Protein AF-A0A6I5ZY99-F1 (afdb_monomer_lite)

Secondary structure (DSSP, 8-state):
--TTS-HHHHHHHHHHHHHHHHHHHHHHHHHHHGGGS---SHHHHHHHHHHHHHHHHHHHHHHHHHHHHHHHHHHHHHHHHHHHHHHHHHHHHHHHHHHHHHHHHHT-SS---HHHHHHHHHHHHHHHHGGGPPPTT-TTHHHHHHHHHTT-

Structure (mmCIF, N/CA/C/O backbone):
data_AF-A0A6I5ZY99-F1
#
_entry.id   AF-A0A6I5ZY99-F1
#
loop_
_atom_site.group_PDB
_atom_site.id
_atom_site.type_symbol
_atom_site.label_atom_id
_atom_site.label_alt_id
_atom_site.label_comp_id
_atom_site.label_asym_id
_atom_site.label_entity_id
_atom_site.label_seq_id
_atom_site.pdbx_PDB_ins_code
_atom_site.Cartn_x
_atom_site.Cartn_y
_atom_site.Cartn_z
_atom_site.occupancy
_atom_site.B_iso_or_equiv
_atom_site.auth_seq_id
_atom_site.auth_comp_id
_atom_site.auth_asym_id
_atom_site.auth_atom_id
_atom_site.pdbx_PDB_model_num
ATOM 1 N N . MET A 1 1 ? 13.421 -10.976 2.646 1.00 42.16 1 MET A N 1
ATOM 2 C CA . MET A 1 1 ? 13.311 -9.668 3.323 1.00 42.16 1 MET A CA 1
ATOM 3 C C . MET A 1 1 ? 12.227 -8.886 2.590 1.00 42.16 1 MET A C 1
ATOM 5 O O . MET A 1 1 ? 12.392 -8.638 1.404 1.00 42.16 1 MET A O 1
ATOM 9 N N . THR A 1 2 ? 11.074 -8.651 3.220 1.00 54.75 2 THR A N 1
ATOM 10 C CA . THR A 1 2 ? 9.894 -8.038 2.580 1.00 54.75 2 THR A CA 1
ATOM 11 C C . THR A 1 2 ? 10.119 -6.534 2.429 1.00 54.75 2 THR A C 1
ATOM 13 O O . THR A 1 2 ? 10.475 -5.852 3.388 1.00 54.75 2 THR A O 1
ATOM 16 N N . ILE A 1 3 ? 9.983 -6.032 1.207 1.00 57.69 3 ILE A N 1
ATOM 17 C CA . ILE A 1 3 ? 10.326 -4.663 0.810 1.00 57.69 3 ILE A CA 1
ATOM 18 C C . ILE A 1 3 ? 9.490 -3.646 1.611 1.00 57.69 3 ILE A C 1
ATOM 20 O O . ILE A 1 3 ? 8.294 -3.538 1.390 1.00 57.69 3 ILE A O 1
ATOM 24 N N . GLY A 1 4 ? 10.079 -2.878 2.532 1.00 61.53 4 GLY A N 1
ATOM 25 C CA . GLY A 1 4 ? 9.352 -1.807 3.241 1.00 61.53 4 GLY A CA 1
ATOM 26 C C . GLY A 1 4 ? 8.319 -2.269 4.284 1.00 61.53 4 GLY A C 1
ATOM 27 O O . GLY A 1 4 ? 7.435 -1.493 4.637 1.00 61.53 4 GLY A O 1
ATOM 28 N N . GLY A 1 5 ? 8.431 -3.506 4.781 1.00 78.25 5 GLY A N 1
ATOM 29 C CA . GLY A 1 5 ? 7.527 -4.090 5.781 1.00 78.25 5 GLY A CA 1
ATOM 30 C C . GLY A 1 5 ? 6.679 -5.237 5.225 1.00 78.25 5 GLY A C 1
ATOM 31 O O . GLY A 1 5 ? 6.730 -5.549 4.036 1.00 78.25 5 GLY A O 1
ATOM 32 N N . ASN A 1 6 ? 5.917 -5.901 6.095 1.00 88.81 6 ASN A N 1
ATOM 33 C CA . ASN A 1 6 ? 5.095 -7.054 5.732 1.00 88.81 6 ASN A CA 1
ATOM 34 C C . ASN A 1 6 ? 3.592 -6.709 5.829 1.00 88.81 6 ASN A C 1
ATOM 36 O O . ASN A 1 6 ? 3.082 -6.578 6.945 1.00 88.81 6 ASN A O 1
ATOM 40 N N . PRO A 1 7 ? 2.864 -6.588 4.699 1.00 92.38 7 PRO A N 1
ATOM 41 C CA . PRO A 1 7 ? 1.422 -6.329 4.704 1.00 92.38 7 PRO A CA 1
ATOM 42 C C . PRO A 1 7 ? 0.632 -7.341 5.543 1.00 92.38 7 PRO A C 1
ATOM 44 O O . PRO A 1 7 ? -0.313 -6.965 6.233 1.00 92.38 7 PRO A O 1
ATOM 47 N N . GLU A 1 8 ? 1.062 -8.606 5.579 1.00 92.75 8 GLU A N 1
ATOM 48 C CA . GLU A 1 8 ? 0.404 -9.636 6.390 1.00 92.75 8 GLU A CA 1
ATOM 49 C C . GLU A 1 8 ? 0.554 -9.401 7.894 1.00 92.75 8 GLU A C 1
ATOM 51 O O . GLU A 1 8 ? -0.372 -9.675 8.659 1.00 92.75 8 GLU A O 1
ATOM 56 N N . GLU A 1 9 ? 1.676 -8.837 8.342 1.00 93.38 9 GLU A N 1
ATOM 57 C CA . GLU A 1 9 ? 1.846 -8.454 9.747 1.00 93.38 9 GLU A CA 1
ATOM 58 C C . GLU A 1 9 ? 0.935 -7.282 10.118 1.00 93.38 9 GLU A C 1
ATOM 60 O O . GLU A 1 9 ? 0.342 -7.283 11.203 1.00 93.38 9 GLU A O 1
ATOM 65 N N . VAL A 1 10 ? 0.763 -6.320 9.205 1.00 94.06 10 VAL A N 1
ATOM 66 C CA . VAL A 1 10 ? -0.163 -5.193 9.384 1.00 94.06 10 VAL A CA 1
ATOM 67 C C . VAL A 1 10 ? -1.606 -5.699 9.451 1.00 94.06 10 VAL A C 1
ATOM 69 O O . VAL A 1 10 ? -2.326 -5.372 10.397 1.00 94.06 10 VAL A O 1
ATOM 72 N N . ARG A 1 11 ? -2.010 -6.594 8.539 1.00 95.94 11 ARG A N 1
ATOM 73 C CA . ARG A 1 11 ? -3.333 -7.247 8.564 1.00 95.94 11 ARG A CA 1
ATOM 74 C C . ARG A 1 11 ? -3.532 -8.087 9.823 1.00 95.94 11 ARG A C 1
ATOM 76 O O . ARG A 1 11 ? -4.606 -8.067 10.426 1.00 95.94 11 ARG A O 1
ATOM 83 N N . ALA A 1 12 ? -2.500 -8.794 10.282 1.00 95.62 12 ALA A N 1
ATOM 84 C CA . ALA A 1 12 ? -2.545 -9.522 11.546 1.00 95.62 12 ALA A CA 1
ATOM 85 C C . ALA A 1 12 ? -2.750 -8.578 12.737 1.00 95.62 12 ALA A C 1
ATOM 87 O O . ALA A 1 12 ? -3.486 -8.914 13.667 1.00 95.62 12 ALA A O 1
ATOM 88 N N . ARG A 1 13 ? -2.143 -7.385 12.714 1.00 94.88 13 ARG A N 1
ATOM 89 C CA . ARG A 1 13 ? -2.379 -6.360 13.735 1.00 94.88 13 ARG A CA 1
ATOM 90 C C . ARG A 1 13 ? -3.808 -5.826 13.671 1.00 94.88 13 ARG A C 1
ATOM 92 O O . ARG A 1 13 ? -4.430 -5.747 14.728 1.00 94.88 13 ARG A O 1
ATOM 99 N N . ALA A 1 14 ? -4.336 -5.547 12.480 1.00 96.25 14 ALA A N 1
ATOM 100 C CA . ALA A 1 14 ? -5.723 -5.122 12.284 1.00 96.25 14 ALA A CA 1
ATOM 101 C C . ALA A 1 14 ? -6.717 -6.148 12.855 1.00 96.25 14 ALA A C 1
ATOM 103 O O . ALA A 1 14 ? -7.601 -5.783 13.628 1.00 96.25 14 ALA A O 1
ATOM 104 N N . ARG A 1 15 ? -6.510 -7.448 12.585 1.00 97.44 15 ARG A N 1
ATOM 105 C CA . ARG A 1 15 ? -7.313 -8.541 13.169 1.00 97.44 15 ARG A CA 1
ATOM 106 C C . ARG A 1 15 ? -7.301 -8.528 14.700 1.00 97.44 15 ARG A C 1
ATOM 108 O O . ARG A 1 15 ? -8.358 -8.631 15.310 1.00 97.44 15 ARG A O 1
ATOM 115 N N . ARG A 1 16 ? -6.129 -8.346 15.323 1.00 97.31 16 ARG A N 1
ATOM 116 C CA . ARG A 1 16 ? -6.021 -8.247 16.793 1.00 97.31 16 ARG A CA 1
ATOM 117 C C . ARG A 1 16 ? -6.773 -7.040 17.358 1.00 97.31 16 ARG A C 1
ATOM 119 O O . ARG A 1 16 ? -7.334 -7.137 18.440 1.00 97.31 16 ARG A O 1
ATOM 126 N N . VAL A 1 17 ? -6.775 -5.911 16.648 1.00 97.06 17 VAL A N 1
ATOM 127 C CA . VAL A 1 17 ? -7.513 -4.711 17.071 1.00 97.06 17 VAL A CA 1
ATOM 128 C C . VAL A 1 17 ? -9.027 -4.927 16.960 1.00 97.06 17 VAL A C 1
ATOM 130 O O . VAL A 1 17 ? -9.746 -4.556 17.881 1.00 97.06 17 VAL A O 1
ATOM 133 N N . ARG A 1 18 ? -9.517 -5.584 15.898 1.00 97.50 18 ARG A N 1
ATOM 134 C CA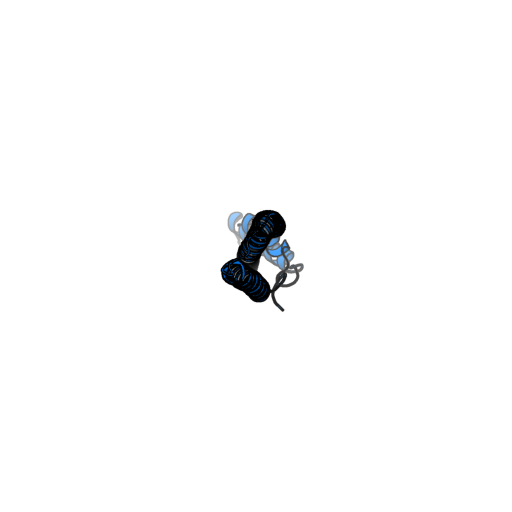 . ARG A 1 18 ? -10.948 -5.935 15.790 1.00 97.50 18 ARG A CA 1
ATOM 135 C C . ARG A 1 18 ? -11.392 -6.881 16.899 1.00 97.50 18 ARG A C 1
ATOM 137 O O . ARG A 1 18 ? -12.399 -6.603 17.532 1.00 97.50 18 ARG A O 1
ATOM 144 N N . ALA A 1 19 ? -10.602 -7.916 17.189 1.00 96.19 19 ALA A N 1
ATOM 145 C CA . ALA A 1 19 ? -10.889 -8.828 18.296 1.00 96.19 19 ALA A CA 1
ATOM 146 C C . ALA A 1 19 ? -10.993 -8.079 19.638 1.00 96.19 19 ALA A C 1
ATOM 148 O O . ALA A 1 19 ? -11.924 -8.297 20.398 1.00 96.19 19 ALA A O 1
ATOM 149 N N . MET A 1 20 ? -10.105 -7.110 19.889 1.00 95.56 20 MET A N 1
ATOM 150 C CA . MET A 1 20 ? -10.191 -6.256 21.081 1.00 95.56 20 MET A CA 1
ATOM 151 C C . MET A 1 20 ? -11.478 -5.412 21.115 1.00 95.56 20 MET A C 1
ATOM 153 O O . MET A 1 20 ? -12.070 -5.239 22.177 1.00 95.56 20 MET A O 1
ATOM 157 N N . ALA A 1 21 ? -11.925 -4.893 19.969 1.00 95.62 21 ALA A N 1
ATOM 158 C CA . ALA A 1 21 ? -13.180 -4.147 19.866 1.00 95.62 21 ALA A CA 1
ATOM 159 C C . ALA A 1 21 ? -14.417 -5.043 20.089 1.00 95.62 21 ALA A C 1
ATOM 161 O O . ALA A 1 21 ? -15.410 -4.598 20.667 1.00 95.62 21 ALA A O 1
ATOM 162 N N . GLU A 1 22 ? -14.360 -6.299 19.640 1.00 93.69 22 GLU A N 1
ATOM 163 C CA . GLU A 1 22 ? -15.393 -7.318 19.866 1.00 93.69 22 GLU A CA 1
ATOM 164 C C . GLU A 1 22 ? -15.464 -7.723 21.344 1.00 93.69 22 GLU A C 1
ATOM 166 O O . GLU A 1 22 ? -16.548 -7.690 21.930 1.00 93.69 22 GLU A O 1
ATOM 171 N N . ASP A 1 23 ? -14.319 -7.999 21.974 1.00 93.12 23 ASP A N 1
ATOM 172 C CA . ASP A 1 23 ? -14.223 -8.309 23.405 1.00 93.12 23 ASP A CA 1
ATOM 173 C C . ASP A 1 23 ? -14.750 -7.156 24.269 1.00 93.12 23 ASP A C 1
ATOM 175 O O . ASP A 1 23 ? -15.478 -7.376 25.244 1.00 93.12 23 ASP A O 1
ATOM 179 N N . LEU A 1 24 ? -14.430 -5.914 23.891 1.00 92.38 24 LEU A N 1
ATOM 180 C CA . LEU A 1 24 ? -14.933 -4.719 24.562 1.00 92.38 24 LEU A CA 1
ATOM 181 C C . LEU A 1 24 ? -16.462 -4.625 24.464 1.00 92.38 24 LEU A C 1
ATOM 183 O O . LEU A 1 24 ? -17.120 -4.362 25.470 1.00 92.38 24 LEU A O 1
ATOM 187 N N . GLY A 1 25 ? -17.031 -4.885 23.283 1.00 89.81 25 GLY A N 1
ATOM 188 C CA . GLY A 1 25 ? -18.482 -4.920 23.078 1.00 89.81 25 GLY A CA 1
ATOM 189 C C . GLY A 1 25 ? -19.169 -6.001 23.917 1.00 89.81 25 GLY A C 1
ATOM 190 O O . GLY A 1 25 ? -20.117 -5.707 24.640 1.00 89.81 25 GLY A O 1
ATOM 191 N N . SER A 1 26 ? -18.635 -7.224 23.900 1.00 88.31 26 SER A N 1
ATOM 192 C CA . SER A 1 26 ? -19.151 -8.351 24.692 1.00 88.31 26 SER A CA 1
ATOM 193 C C . SER A 1 26 ? -19.109 -8.072 26.201 1.00 88.31 26 SER A C 1
ATOM 195 O O . SER A 1 26 ? -20.072 -8.323 26.935 1.00 88.31 26 SER A O 1
ATOM 197 N N . THR A 1 27 ? -18.013 -7.469 26.672 1.00 86.69 27 THR A N 1
ATOM 198 C CA . THR A 1 27 ? -17.872 -7.042 28.070 1.00 86.69 27 THR A CA 1
ATOM 199 C C . THR A 1 27 ? -18.902 -5.967 28.420 1.00 86.69 27 THR A C 1
ATOM 201 O O . THR A 1 27 ? -19.548 -6.050 29.465 1.00 86.69 27 THR A O 1
ATOM 204 N N . ALA A 1 28 ? -19.111 -4.986 27.537 1.00 85.94 28 ALA A N 1
ATOM 205 C CA . ALA A 1 28 ? -20.096 -3.925 27.730 1.00 85.94 28 ALA A CA 1
ATOM 206 C C . ALA A 1 28 ? -21.531 -4.464 27.813 1.00 85.94 28 ALA A C 1
ATOM 208 O O . ALA A 1 28 ? -22.304 -4.044 28.678 1.00 85.94 28 ALA A O 1
ATOM 209 N N . ASP A 1 29 ? -21.883 -5.412 26.944 1.00 83.62 29 ASP A N 1
ATOM 210 C CA . ASP A 1 29 ? -23.199 -6.049 26.935 1.00 83.62 29 ASP A CA 1
ATOM 211 C C . ASP A 1 29 ? -23.419 -6.899 28.194 1.00 83.62 29 ASP A C 1
ATOM 213 O O . ASP A 1 29 ? -24.500 -6.858 28.782 1.00 83.62 29 ASP A O 1
ATOM 217 N N . THR A 1 30 ? -22.377 -7.580 28.682 1.00 81.81 30 THR A N 1
ATOM 218 C CA . THR A 1 30 ? -22.413 -8.316 29.959 1.00 81.81 30 THR A CA 1
ATOM 219 C C . THR A 1 30 ? -22.662 -7.377 31.142 1.00 81.81 30 THR A C 1
ATOM 221 O O . THR A 1 30 ? -23.529 -7.644 31.977 1.00 81.81 30 THR A O 1
ATOM 224 N N . VAL A 1 31 ? -21.951 -6.244 31.202 1.00 78.88 31 VAL A N 1
ATOM 225 C CA . VAL A 1 31 ? -22.153 -5.215 32.238 1.00 78.88 31 VAL A CA 1
ATOM 226 C C . VAL A 1 31 ? -23.579 -4.661 32.184 1.00 78.88 31 VAL A C 1
ATOM 228 O O . VAL A 1 31 ? -24.217 -4.499 33.224 1.00 78.88 31 VAL A O 1
ATOM 231 N N . ARG A 1 32 ? -24.118 -4.428 30.981 1.00 74.69 32 ARG A N 1
ATOM 232 C CA . ARG A 1 32 ? -25.497 -3.957 30.791 1.00 74.69 32 ARG A CA 1
ATOM 233 C C . ARG A 1 32 ? -26.530 -4.999 31.220 1.00 74.69 32 ARG A C 1
ATOM 235 O O . ARG A 1 32 ? -27.505 -4.640 31.871 1.00 74.69 32 ARG A O 1
ATOM 242 N N . ALA A 1 33 ? -26.321 -6.275 30.903 1.00 71.69 33 ALA A N 1
ATOM 243 C CA . ALA A 1 33 ? -27.204 -7.364 31.321 1.00 71.69 33 ALA A CA 1
ATOM 244 C C . ALA A 1 33 ? -27.225 -7.538 32.852 1.00 71.69 33 ALA A C 1
ATOM 246 O O . ALA A 1 33 ? -28.280 -7.797 33.432 1.00 71.69 33 ALA A O 1
ATOM 247 N N . GLY A 1 34 ? -26.091 -7.303 33.524 1.00 64.88 34 GLY A N 1
ATOM 248 C CA . GLY A 1 34 ? -25.997 -7.263 34.989 1.00 64.88 34 GLY A CA 1
ATOM 249 C C . GLY A 1 34 ? -26.817 -6.145 35.653 1.00 64.88 34 GLY A C 1
ATOM 250 O O . GLY A 1 34 ? -27.100 -6.222 36.848 1.00 64.88 34 GLY A O 1
ATOM 251 N N . ALA A 1 35 ? -27.265 -5.139 34.892 1.00 55.53 35 ALA A N 1
ATOM 252 C CA . ALA A 1 35 ? -28.164 -4.088 35.372 1.00 55.53 35 ALA A CA 1
ATOM 253 C C . ALA A 1 35 ? -29.633 -4.544 35.521 1.00 55.53 35 ALA A C 1
ATOM 255 O O . ALA A 1 35 ? -30.452 -3.774 36.016 1.00 55.53 35 ALA A O 1
ATOM 256 N N . GLY A 1 36 ? -29.970 -5.785 35.139 1.00 54.34 36 GLY A N 1
ATOM 257 C CA . GLY A 1 36 ? -31.299 -6.392 35.320 1.00 54.34 36 GLY A CA 1
ATOM 258 C C . GLY A 1 36 ? -31.655 -6.777 36.764 1.00 54.34 36 GLY A C 1
ATOM 259 O O . GLY A 1 36 ? -32.696 -7.384 36.997 1.00 54.34 36 GLY A O 1
ATOM 260 N N . ILE A 1 37 ? -30.805 -6.448 37.738 1.00 60.84 37 ILE A N 1
ATOM 261 C CA . ILE A 1 37 ? -31.117 -6.576 39.164 1.00 60.84 37 ILE A CA 1
ATOM 262 C C . ILE A 1 37 ? -32.077 -5.437 39.547 1.00 60.84 37 ILE A C 1
ATOM 264 O O . ILE A 1 37 ? -31.845 -4.277 39.210 1.00 60.84 37 ILE A O 1
ATOM 268 N N . GLU A 1 38 ? -33.168 -5.754 40.242 1.00 60.62 38 GLU A N 1
ATOM 269 C CA . GLU A 1 38 ? -34.182 -4.777 40.644 1.00 60.62 38 GLU A CA 1
ATOM 270 C C . GLU A 1 38 ? -33.644 -3.881 41.776 1.00 60.62 38 GLU A C 1
ATOM 272 O O . GLU A 1 38 ? -33.766 -4.172 42.963 1.00 60.62 38 GLU A O 1
ATOM 277 N N . TRP A 1 39 ? -32.979 -2.787 41.401 1.00 64.25 39 TRP A N 1
ATOM 278 C CA . TRP A 1 39 ? -32.502 -1.771 42.338 1.00 64.25 39 TRP A CA 1
ATOM 279 C C . TRP A 1 39 ? -33.554 -0.664 42.479 1.00 64.25 39 TRP A C 1
ATOM 281 O O . TRP A 1 39 ? -33.856 0.048 41.513 1.00 64.25 39 TRP A O 1
ATOM 291 N N . VAL A 1 40 ? -34.091 -0.498 43.691 1.00 70.31 40 VAL A N 1
ATOM 292 C CA . VAL A 1 40 ? -35.116 0.505 44.021 1.00 70.31 40 VAL A CA 1
ATOM 293 C C . VAL A 1 40 ? -34.508 1.623 44.877 1.00 70.31 40 VAL A C 1
ATOM 295 O O . VAL A 1 40 ? -33.842 1.356 45.876 1.00 70.31 40 VAL A O 1
ATOM 298 N N . GLY A 1 41 ? -34.747 2.884 44.494 1.00 79.12 41 GLY A N 1
ATOM 299 C CA . GLY A 1 41 ? -34.357 4.089 45.243 1.00 79.12 41 GLY A CA 1
ATOM 300 C C . GLY A 1 41 ? -33.405 5.033 44.493 1.00 79.12 41 GLY A C 1
ATOM 301 O O . GLY A 1 41 ? -32.822 4.677 43.476 1.00 79.12 41 GLY A O 1
ATOM 302 N N . VAL A 1 42 ? -33.187 6.237 45.036 1.00 75.44 42 VAL A N 1
ATOM 303 C CA . VAL A 1 42 ? -32.381 7.319 44.415 1.00 75.44 42 VAL A CA 1
ATOM 304 C C . VAL A 1 42 ? -30.937 6.896 44.086 1.00 75.44 42 VAL A C 1
ATOM 306 O O . VAL A 1 42 ? -30.326 7.387 43.137 1.00 75.44 42 VAL A O 1
ATOM 309 N N . ALA A 1 43 ? -30.368 5.968 44.861 1.00 74.88 43 ALA A N 1
ATOM 310 C CA . ALA A 1 43 ? -29.045 5.406 44.588 1.00 74.88 43 ALA A CA 1
ATOM 311 C C . ALA A 1 43 ? -29.024 4.535 43.318 1.00 74.88 43 ALA A C 1
ATOM 313 O O . ALA A 1 43 ? -28.016 4.521 42.610 1.00 74.88 43 ALA A O 1
ATOM 314 N N . ALA A 1 44 ? -30.134 3.856 43.015 1.00 75.88 44 ALA A N 1
ATOM 315 C CA . ALA A 1 44 ? -30.304 3.055 41.810 1.00 75.88 44 ALA A CA 1
ATOM 316 C C . ALA A 1 44 ? -30.413 3.933 40.559 1.00 75.88 44 ALA A C 1
ATOM 318 O O . ALA A 1 44 ? -29.766 3.638 39.558 1.00 75.88 44 ALA A O 1
ATOM 319 N N . ASP A 1 45 ? -31.157 5.041 40.633 1.00 78.00 45 ASP A N 1
ATOM 320 C CA . ASP A 1 45 ? -31.267 6.011 39.534 1.00 78.00 45 ASP A CA 1
ATOM 321 C C . ASP A 1 45 ? -29.897 6.600 39.175 1.00 78.00 45 ASP A C 1
ATOM 323 O O . ASP A 1 45 ? -29.445 6.480 38.040 1.00 78.00 45 ASP A O 1
ATOM 327 N N . ARG A 1 46 ? -29.144 7.090 40.172 1.00 79.94 46 ARG A N 1
ATOM 328 C CA . ARG A 1 46 ? -27.768 7.588 39.962 1.00 79.94 46 ARG A CA 1
ATOM 329 C C . ARG A 1 46 ? -26.792 6.533 39.446 1.00 79.94 46 ARG A C 1
ATOM 331 O O . ARG A 1 46 ? -25.741 6.873 38.901 1.00 79.94 46 ARG A O 1
ATOM 338 N N . TYR A 1 47 ? -27.040 5.258 39.726 1.00 79.38 47 TYR A N 1
ATOM 339 C CA . TYR A 1 47 ? -26.219 4.175 39.196 1.00 79.38 47 TYR A CA 1
ATOM 340 C C . TYR A 1 47 ? -26.570 3.885 37.732 1.00 79.38 47 TYR A C 1
ATOM 342 O O . TYR A 1 47 ? -25.657 3.735 36.923 1.00 79.38 47 TYR A O 1
ATOM 350 N N . ARG A 1 48 ? -27.862 3.902 37.375 1.00 78.06 48 ARG A N 1
ATOM 351 C CA . ARG A 1 48 ? -28.326 3.794 35.984 1.00 78.06 48 ARG A CA 1
ATOM 352 C C . ARG A 1 48 ? -27.785 4.923 35.112 1.00 78.06 48 ARG A C 1
ATOM 354 O O . ARG A 1 48 ? -27.222 4.624 34.067 1.00 78.06 48 ARG A O 1
ATOM 361 N N . ASP A 1 49 ? -27.859 6.173 35.564 1.00 81.94 49 ASP A N 1
ATOM 362 C CA . ASP A 1 49 ? -27.334 7.318 34.804 1.00 81.94 49 ASP A CA 1
ATOM 363 C C . ASP A 1 49 ? -25.832 7.156 34.512 1.00 81.94 49 ASP A C 1
ATOM 365 O O . ASP A 1 49 ? -25.394 7.254 33.367 1.00 81.94 49 ASP A O 1
ATOM 369 N N . ARG A 1 50 ? -25.042 6.772 35.527 1.00 83.12 50 A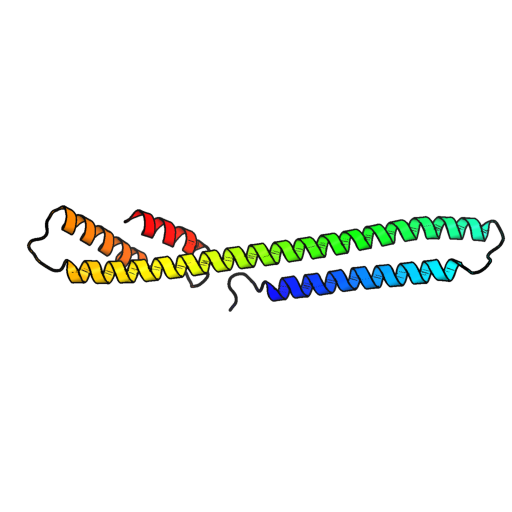RG A N 1
ATOM 370 C CA . ARG A 1 50 ? -23.605 6.488 35.355 1.00 83.12 50 ARG A CA 1
ATOM 371 C C . ARG A 1 50 ? -23.331 5.317 34.411 1.00 83.12 50 ARG A C 1
ATOM 373 O O . ARG A 1 50 ? -22.330 5.341 33.699 1.00 83.12 50 ARG A O 1
ATOM 380 N N . LEU A 1 51 ? -24.182 4.290 34.408 1.00 83.00 51 LEU A N 1
ATOM 381 C CA . LEU A 1 51 ? -24.073 3.176 33.465 1.00 83.00 51 LEU A CA 1
ATOM 382 C C . LEU A 1 51 ? -24.345 3.619 32.024 1.00 83.00 51 LEU A C 1
ATOM 384 O O . LEU A 1 51 ? -23.669 3.127 31.123 1.00 83.00 51 LEU A O 1
ATOM 388 N N . VAL A 1 52 ? -25.287 4.541 31.797 1.00 83.19 52 VAL A N 1
ATOM 389 C CA . VAL A 1 52 ? -25.540 5.104 30.460 1.00 83.19 52 VAL A CA 1
ATOM 390 C C . VAL A 1 52 ? -24.318 5.872 29.963 1.00 83.19 52 VAL A C 1
ATOM 392 O O . VAL A 1 52 ? -23.839 5.587 28.864 1.00 83.19 52 VAL A O 1
ATOM 395 N N . ASP A 1 53 ? -23.770 6.774 30.779 1.00 84.44 53 ASP A N 1
ATOM 396 C CA . ASP A 1 53 ? -22.571 7.543 30.423 1.00 84.44 53 ASP A CA 1
ATOM 397 C C . ASP A 1 53 ? -21.382 6.620 30.126 1.00 84.44 53 ASP A C 1
ATOM 399 O O . ASP A 1 53 ? -20.661 6.789 29.140 1.00 84.44 53 ASP A O 1
ATOM 403 N N . HIS A 1 54 ? -21.196 5.588 30.952 1.00 85.94 54 HIS A N 1
ATOM 404 C CA . HIS A 1 54 ? -20.134 4.611 30.749 1.00 85.94 54 HIS A CA 1
ATOM 405 C C . HIS A 1 54 ? -20.342 3.786 29.471 1.00 85.94 54 HIS A C 1
ATOM 407 O O . HIS A 1 54 ? -19.393 3.569 28.721 1.00 85.94 54 HIS A O 1
ATOM 413 N N . ALA A 1 55 ? -21.576 3.371 29.170 1.00 85.62 55 ALA A N 1
ATOM 414 C CA . ALA A 1 55 ? -21.888 2.648 27.940 1.00 85.62 55 ALA A CA 1
ATOM 415 C C . ALA A 1 55 ? -21.583 3.487 26.689 1.00 85.62 55 ALA A C 1
ATOM 417 O O . ALA A 1 55 ? -21.062 2.951 25.711 1.00 85.62 55 ALA A O 1
ATOM 418 N N . GLN A 1 56 ? -21.848 4.796 26.727 1.00 87.50 56 GLN A N 1
ATOM 419 C CA . GLN A 1 56 ? -21.489 5.710 25.639 1.00 87.50 56 GLN A CA 1
ATOM 420 C C . GLN A 1 56 ? -19.970 5.807 25.454 1.00 87.50 56 GLN A C 1
ATOM 422 O O . GLN A 1 56 ? -19.486 5.725 24.326 1.00 87.50 56 GLN A O 1
ATOM 427 N N . GLN A 1 57 ? -19.207 5.921 26.546 1.00 89.88 57 GLN A N 1
ATOM 428 C CA . GLN A 1 57 ? -17.740 5.952 26.490 1.00 89.88 57 GLN A CA 1
ATOM 429 C C . GLN A 1 57 ? -17.160 4.652 25.924 1.00 89.88 57 GLN A C 1
ATOM 431 O O . GLN A 1 57 ? -16.264 4.685 25.082 1.00 89.88 57 GLN A O 1
ATOM 436 N N . VAL A 1 58 ? -17.692 3.504 26.348 1.00 92.12 58 VAL A N 1
ATOM 437 C CA . VAL A 1 58 ? -17.259 2.193 25.851 1.00 92.12 58 VAL A CA 1
ATOM 438 C C . VAL A 1 58 ? -17.586 2.028 24.367 1.00 92.12 58 VAL A C 1
ATOM 440 O O . VAL A 1 58 ? -16.747 1.546 23.607 1.00 92.12 58 VAL A O 1
ATOM 443 N N . GLN A 1 59 ? -18.768 2.471 23.934 1.00 90.44 59 GLN A N 1
ATOM 444 C CA . GLN A 1 59 ? -19.142 2.448 22.523 1.00 90.44 59 GLN A CA 1
ATOM 445 C C . GLN A 1 59 ? -18.217 3.340 21.681 1.00 90.44 59 GLN A C 1
ATOM 447 O O . GLN A 1 59 ? -17.733 2.892 20.646 1.00 90.44 59 GLN A O 1
ATOM 452 N N . ALA A 1 60 ? -17.888 4.546 22.153 1.00 93.00 60 ALA A N 1
ATOM 453 C CA . ALA A 1 60 ? -16.941 5.427 21.471 1.00 93.00 60 ALA A CA 1
ATOM 454 C C . ALA A 1 60 ? -15.541 4.796 21.347 1.00 93.00 60 ALA A C 1
ATOM 456 O O . ALA A 1 60 ? -14.951 4.807 20.267 1.00 93.00 60 ALA A O 1
ATOM 457 N N . ALA A 1 61 ? -15.033 4.179 22.419 1.00 94.69 61 ALA A N 1
ATOM 458 C CA . ALA A 1 61 ? -13.746 3.482 22.398 1.00 94.69 61 ALA A CA 1
ATOM 459 C C . ALA A 1 61 ? -13.750 2.285 21.430 1.00 94.69 61 ALA A C 1
ATOM 461 O O . ALA A 1 61 ? -12.784 2.056 20.702 1.00 94.69 61 ALA A O 1
ATOM 462 N N . ARG A 1 62 ? -14.853 1.529 21.379 1.00 95.38 62 ARG A N 1
ATOM 463 C CA . ARG A 1 62 ? -15.038 0.439 20.413 1.00 95.38 62 ARG A CA 1
ATOM 464 C C . ARG A 1 62 ? -14.986 0.953 18.976 1.00 95.38 62 ARG A C 1
ATOM 466 O O . ARG A 1 62 ? -14.291 0.362 18.149 1.00 95.38 62 ARG A O 1
ATOM 473 N N . ASP A 1 63 ? -15.682 2.045 18.685 1.00 95.06 63 ASP A N 1
ATOM 474 C CA . ASP A 1 63 ? -15.712 2.636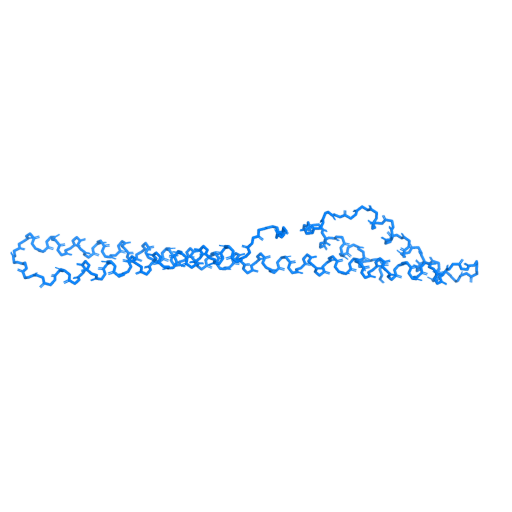 17.347 1.00 95.06 63 ASP A CA 1
ATOM 475 C C . ASP A 1 63 ? -14.325 3.164 16.932 1.00 95.06 63 ASP A C 1
ATOM 477 O O . ASP A 1 63 ? -13.905 2.972 15.788 1.00 95.06 63 ASP A O 1
ATOM 481 N N . GLU A 1 64 ? -13.553 3.726 17.867 1.00 97.00 64 GLU A N 1
ATOM 482 C CA . GLU A 1 64 ? -12.161 4.138 17.638 1.00 97.00 64 GLU A CA 1
ATOM 483 C C . GLU A 1 64 ? -11.236 2.949 17.322 1.00 97.00 64 GLU A C 1
ATOM 485 O O . GLU A 1 64 ? -10.422 3.011 16.391 1.00 97.00 64 GLU A O 1
ATOM 490 N N . LEU A 1 65 ? -11.382 1.830 18.041 1.00 97.25 65 LEU A N 1
ATOM 491 C CA . LEU A 1 65 ? -10.635 0.601 17.755 1.00 97.25 65 LEU A CA 1
ATOM 492 C C . LEU A 1 65 ? -10.970 0.060 16.358 1.00 97.25 65 LEU A C 1
ATOM 494 O O . LEU A 1 65 ? -10.064 -0.277 15.591 1.00 97.25 65 LEU A O 1
ATOM 498 N N . LEU A 1 66 ? -12.251 0.020 15.988 1.00 97.50 66 LEU A N 1
ATOM 499 C CA . LEU A 1 66 ? -12.677 -0.398 14.649 1.00 97.50 66 LEU A CA 1
ATOM 500 C C . LEU A 1 66 ? -12.124 0.534 13.561 1.00 97.50 66 LEU A C 1
ATOM 502 O O . LEU A 1 66 ? -11.608 0.056 12.546 1.00 97.50 66 LEU A O 1
ATOM 506 N N . GLY A 1 67 ? -12.149 1.848 13.795 1.00 97.31 67 GLY A N 1
ATOM 507 C CA . GLY A 1 67 ? -11.545 2.841 12.906 1.00 97.31 67 GLY A CA 1
ATOM 508 C C . GLY A 1 67 ? -10.036 2.638 12.733 1.00 97.31 67 GLY A C 1
ATOM 509 O O . GLY A 1 67 ? -9.519 2.693 11.615 1.00 97.31 67 GLY A O 1
ATOM 510 N N . THR A 1 68 ? -9.336 2.315 13.821 1.00 97.31 68 THR A N 1
ATOM 511 C CA . THR A 1 68 ? -7.902 1.996 13.808 1.00 97.31 68 THR A CA 1
ATOM 512 C C . THR A 1 68 ? -7.618 0.727 13.007 1.00 97.31 68 THR A C 1
ATOM 514 O O . THR A 1 68 ? -6.701 0.709 12.186 1.00 97.31 68 THR A O 1
ATOM 517 N N . ALA A 1 69 ? -8.416 -0.329 13.184 1.00 97.12 69 ALA A N 1
ATOM 518 C CA . ALA A 1 69 ? -8.274 -1.552 12.400 1.00 97.12 69 ALA A CA 1
ATOM 519 C C . ALA A 1 69 ? -8.456 -1.291 10.894 1.00 97.12 69 ALA A C 1
ATOM 521 O O . ALA A 1 69 ? -7.629 -1.732 10.100 1.00 97.12 69 ALA A O 1
ATOM 522 N N . ALA A 1 70 ? -9.467 -0.506 10.510 1.00 97.19 70 ALA A N 1
ATOM 523 C CA . ALA A 1 70 ? -9.696 -0.128 9.115 1.00 97.19 70 ALA A CA 1
ATOM 524 C C . ALA A 1 70 ? -8.572 0.757 8.537 1.00 97.19 70 ALA A C 1
ATOM 526 O O . ALA A 1 70 ? -8.259 0.691 7.347 1.00 97.19 70 ALA A O 1
ATOM 527 N N . ALA A 1 71 ? -7.945 1.608 9.354 1.00 97.12 71 ALA A N 1
ATOM 528 C CA . ALA A 1 71 ? -6.764 2.366 8.942 1.00 97.12 71 ALA A CA 1
ATOM 529 C C . ALA A 1 71 ? -5.552 1.451 8.691 1.00 97.12 71 ALA A C 1
ATOM 531 O O . ALA A 1 71 ? -4.822 1.661 7.723 1.00 97.12 71 ALA A O 1
ATOM 532 N N . LEU A 1 72 ? -5.369 0.416 9.516 1.00 96.69 72 LEU A N 1
ATOM 533 C CA . LEU A 1 72 ? -4.314 -0.581 9.325 1.00 96.69 72 LEU A CA 1
ATOM 534 C C . LEU A 1 72 ? -4.521 -1.408 8.049 1.00 96.69 72 LEU A C 1
ATOM 536 O O . LEU A 1 72 ? -3.552 -1.642 7.335 1.00 96.69 72 LEU A O 1
ATOM 540 N N . ASP A 1 73 ? -5.753 -1.806 7.723 1.00 96.38 73 ASP A N 1
ATOM 541 C CA . ASP A 1 73 ? -6.027 -2.515 6.462 1.00 96.38 73 ASP A CA 1
ATOM 542 C C . ASP A 1 73 ? -5.650 -1.663 5.245 1.00 96.38 73 ASP A C 1
ATOM 544 O O . ASP A 1 73 ? -4.890 -2.108 4.388 1.00 96.38 73 ASP A O 1
ATOM 548 N N . ARG A 1 74 ? -6.076 -0.392 5.223 1.00 96.94 74 ARG A N 1
ATOM 549 C CA . ARG A 1 74 ? -5.718 0.548 4.146 1.00 96.94 74 ARG A CA 1
ATOM 550 C C . ARG A 1 74 ? -4.209 0.744 4.015 1.00 96.94 74 ARG A C 1
ATOM 552 O O . ARG A 1 74 ? -3.697 0.869 2.906 1.00 96.94 74 ARG A O 1
ATOM 559 N N . LEU A 1 75 ? -3.490 0.771 5.137 1.00 94.75 75 LEU A N 1
ATOM 560 C CA . LEU A 1 75 ? -2.030 0.826 5.129 1.00 94.75 75 LEU A CA 1
ATOM 561 C C . LEU A 1 75 ? -1.425 -0.439 4.507 1.00 94.75 75 LEU A C 1
ATOM 563 O O . LEU A 1 75 ? -0.484 -0.332 3.723 1.00 94.75 75 LEU A O 1
ATOM 567 N N . ALA A 1 76 ? -1.947 -1.621 4.842 1.00 95.38 76 ALA A N 1
ATOM 568 C CA . ALA A 1 76 ? -1.483 -2.878 4.262 1.00 95.38 76 ALA A CA 1
ATOM 569 C C . ALA A 1 76 ? -1.678 -2.902 2.738 1.00 95.38 76 ALA A C 1
ATOM 571 O O . ALA A 1 76 ? -0.751 -3.272 2.018 1.00 95.38 76 ALA A O 1
ATOM 572 N N . ASP A 1 77 ? -2.830 -2.439 2.255 1.00 95.62 77 ASP A N 1
ATOM 573 C CA . ASP A 1 77 ? -3.133 -2.377 0.822 1.00 95.62 77 ASP A CA 1
ATOM 574 C C . ASP A 1 77 ? -2.201 -1.402 0.086 1.00 95.62 77 ASP A C 1
ATOM 576 O O . ASP A 1 77 ? -1.614 -1.752 -0.938 1.00 95.62 77 ASP A O 1
ATOM 580 N N . ALA A 1 78 ? -1.969 -0.212 0.650 1.00 94.25 78 ALA A N 1
ATOM 581 C CA . ALA A 1 78 ? -1.042 0.769 0.081 1.00 94.25 78 ALA A CA 1
ATOM 582 C C . ALA A 1 78 ? 0.411 0.256 0.042 1.00 94.25 78 ALA A C 1
ATOM 584 O O . ALA A 1 78 ? 1.157 0.528 -0.905 1.00 94.25 78 ALA A O 1
ATOM 585 N N . LEU A 1 79 ? 0.833 -0.496 1.065 1.00 93.00 79 LEU A N 1
ATOM 586 C CA . LEU A 1 79 ? 2.147 -1.140 1.085 1.00 93.00 79 LEU A CA 1
ATOM 587 C C . LEU A 1 79 ? 2.260 -2.196 -0.015 1.00 93.00 79 LEU A C 1
ATOM 589 O O . LEU A 1 79 ? 3.255 -2.211 -0.740 1.00 93.00 79 LEU A O 1
ATOM 593 N N . GLU A 1 80 ? 1.251 -3.049 -0.166 1.00 93.56 80 GLU A N 1
ATOM 594 C CA . GLU A 1 80 ? 1.229 -4.095 -1.187 1.00 93.56 80 GLU A CA 1
ATOM 595 C C . GLU A 1 80 ? 1.251 -3.511 -2.606 1.00 93.56 80 GLU A C 1
ATOM 597 O O . GLU A 1 80 ? 2.040 -3.951 -3.448 1.00 93.56 80 GLU A O 1
ATOM 602 N N . GLU A 1 81 ? 0.465 -2.462 -2.855 1.00 94.06 81 GLU A N 1
ATOM 603 C CA . GLU A 1 81 ? 0.457 -1.743 -4.127 1.00 94.06 81 GLU A CA 1
ATOM 604 C C . GLU A 1 81 ? 1.837 -1.154 -4.446 1.00 94.06 81 GLU A C 1
ATOM 606 O O . GLU A 1 81 ? 2.373 -1.359 -5.541 1.00 94.06 81 GLU A O 1
ATOM 611 N N . ARG A 1 82 ? 2.468 -0.488 -3.472 1.00 92.38 82 ARG A N 1
ATOM 612 C CA . ARG A 1 82 ? 3.809 0.084 -3.638 1.00 92.38 82 ARG A CA 1
ATOM 613 C C . ARG A 1 82 ? 4.861 -0.994 -3.898 1.00 92.38 82 ARG A C 1
ATOM 615 O O . ARG A 1 82 ? 5.705 -0.828 -4.778 1.00 92.38 82 ARG A O 1
ATOM 622 N N . GLN A 1 83 ? 4.809 -2.109 -3.174 1.00 91.81 83 GLN A N 1
ATOM 623 C CA . GLN A 1 83 ? 5.705 -3.249 -3.391 1.00 91.81 83 GLN A CA 1
ATOM 624 C C . GLN A 1 83 ? 5.503 -3.875 -4.777 1.00 91.81 83 GLN A C 1
ATOM 626 O O . GLN A 1 83 ? 6.471 -4.270 -5.428 1.00 91.81 83 GLN A O 1
ATOM 631 N N . ALA A 1 84 ? 4.259 -3.973 -5.252 1.00 92.69 84 ALA A N 1
ATOM 632 C CA . ALA A 1 84 ? 3.958 -4.442 -6.600 1.00 92.69 84 ALA A CA 1
ATOM 633 C C . ALA A 1 84 ? 4.495 -3.476 -7.666 1.00 92.69 84 ALA A C 1
ATOM 635 O O . ALA A 1 84 ? 5.103 -3.925 -8.636 1.00 92.69 84 ALA A O 1
ATOM 636 N N . ALA A 1 85 ? 4.340 -2.164 -7.473 1.00 93.81 85 ALA A N 1
ATOM 637 C CA . ALA A 1 85 ? 4.884 -1.151 -8.373 1.00 93.81 85 ALA A CA 1
ATOM 638 C C . ALA A 1 85 ? 6.416 -1.226 -8.471 1.00 93.81 85 ALA A C 1
ATOM 640 O O . ALA A 1 85 ? 6.958 -1.208 -9.573 1.00 93.81 85 ALA A O 1
ATOM 641 N N . ILE A 1 86 ? 7.111 -1.392 -7.340 1.00 93.44 86 ILE A N 1
ATOM 642 C CA . ILE A 1 86 ? 8.571 -1.555 -7.315 1.00 93.44 86 ILE A CA 1
ATOM 643 C C . ILE A 1 86 ? 8.995 -2.828 -8.058 1.00 93.44 86 ILE A C 1
ATOM 645 O O . ILE A 1 86 ? 9.903 -2.770 -8.880 1.00 93.44 86 ILE A O 1
ATOM 649 N N . ARG A 1 87 ? 8.312 -3.961 -7.839 1.00 93.81 87 ARG A N 1
ATOM 650 C CA . ARG A 1 87 ? 8.598 -5.212 -8.567 1.00 93.81 87 ARG A CA 1
ATOM 651 C C . ARG A 1 87 ? 8.413 -5.064 -10.078 1.00 93.81 87 ARG A C 1
ATOM 653 O O . ARG A 1 87 ? 9.265 -5.509 -10.836 1.00 93.81 87 ARG A O 1
ATOM 660 N N . ARG A 1 88 ? 7.333 -4.409 -10.517 1.00 95.12 88 ARG A N 1
ATOM 661 C CA . ARG A 1 88 ? 7.107 -4.126 -11.946 1.00 95.12 88 ARG A CA 1
ATOM 662 C C . ARG A 1 88 ? 8.196 -3.223 -12.521 1.00 95.12 88 ARG A C 1
ATOM 664 O O . ARG A 1 88 ? 8.664 -3.476 -13.620 1.00 95.12 88 ARG A O 1
ATOM 671 N N . ALA A 1 89 ? 8.616 -2.204 -11.773 1.00 94.69 89 ALA A N 1
ATOM 672 C CA . ALA A 1 89 ? 9.691 -1.311 -12.188 1.00 94.69 89 ALA A CA 1
ATOM 673 C C . ALA A 1 89 ? 11.035 -2.048 -12.312 1.00 94.69 89 ALA A C 1
ATOM 675 O O . ALA A 1 89 ? 11.752 -1.838 -13.281 1.00 94.69 89 ALA A O 1
ATOM 676 N N . MET A 1 90 ? 11.348 -2.948 -11.374 1.00 94.56 90 MET A N 1
ATOM 677 C CA . MET A 1 90 ? 12.526 -3.817 -11.459 1.00 94.56 90 MET A CA 1
ATOM 678 C C . MET A 1 90 ? 12.504 -4.681 -12.722 1.00 94.56 90 MET A C 1
ATOM 680 O O . MET A 1 90 ? 13.483 -4.675 -13.461 1.00 94.56 90 MET A O 1
ATOM 684 N N . GLN A 1 91 ? 11.379 -5.352 -12.993 1.00 95.25 91 GLN A N 1
ATOM 685 C CA . GLN A 1 91 ? 11.229 -6.183 -14.191 1.00 95.25 91 GLN A CA 1
ATOM 686 C C . GLN A 1 91 ? 11.390 -5.359 -15.473 1.00 95.25 91 GLN A C 1
ATOM 688 O O . GLN A 1 91 ? 12.138 -5.745 -16.359 1.00 95.25 91 GLN A O 1
ATOM 693 N N . ALA A 1 92 ? 10.751 -4.189 -15.547 1.00 94.19 92 ALA A N 1
ATOM 694 C CA . ALA A 1 92 ? 10.848 -3.320 -16.718 1.00 94.19 92 ALA A CA 1
ATOM 695 C C . ALA A 1 92 ? 12.292 -2.868 -16.999 1.00 94.19 92 ALA A C 1
ATOM 697 O O . ALA A 1 92 ? 12.697 -2.764 -18.153 1.00 94.19 92 ALA A O 1
ATOM 698 N N . VAL A 1 93 ? 13.079 -2.607 -15.951 1.00 94.56 93 VAL A N 1
ATOM 699 C CA . VAL A 1 93 ? 14.501 -2.267 -16.098 1.00 94.56 93 VAL A CA 1
ATOM 700 C C . VAL A 1 93 ? 15.315 -3.474 -16.562 1.00 94.56 93 VAL A C 1
ATOM 702 O O . VAL A 1 93 ? 16.181 -3.309 -17.416 1.00 94.56 93 VAL A O 1
ATOM 705 N N . GLU A 1 94 ? 15.055 -4.667 -16.028 1.00 94.88 94 GLU A N 1
ATOM 706 C CA . GLU A 1 94 ? 15.712 -5.905 -16.467 1.00 94.88 94 GLU A CA 1
ATOM 707 C C . GLU A 1 94 ? 15.448 -6.177 -17.955 1.00 94.88 94 GLU A C 1
ATOM 709 O O . GLU A 1 94 ? 16.396 -6.326 -18.730 1.00 94.88 94 GLU A O 1
ATOM 714 N N . ASP A 1 95 ? 14.181 -6.108 -18.369 1.00 95.50 95 ASP A N 1
ATOM 715 C CA . ASP A 1 95 ? 13.762 -6.287 -19.760 1.00 95.50 95 ASP A CA 1
ATOM 716 C C . ASP A 1 95 ? 14.451 -5.262 -20.681 1.00 95.50 95 ASP A C 1
ATOM 718 O O . ASP A 1 95 ? 15.034 -5.627 -21.706 1.00 95.50 95 ASP A O 1
ATOM 722 N N . ALA A 1 96 ? 14.472 -3.984 -20.281 1.00 94.44 96 ALA A N 1
ATOM 723 C CA . ALA A 1 96 ? 15.119 -2.914 -21.039 1.00 94.44 96 ALA A CA 1
ATOM 724 C C . ALA A 1 96 ? 16.641 -3.100 -21.156 1.00 94.44 96 ALA A C 1
ATOM 726 O O . ALA A 1 96 ? 17.228 -2.796 -22.197 1.00 94.44 96 ALA A O 1
ATOM 727 N N . VAL A 1 97 ? 17.301 -3.611 -20.111 1.00 95.19 97 VAL A N 1
ATOM 728 C CA . VAL A 1 97 ? 18.737 -3.927 -20.143 1.00 95.19 97 VAL A CA 1
ATOM 729 C C . VAL A 1 97 ? 19.018 -5.066 -21.117 1.00 95.19 97 VAL A C 1
ATOM 731 O O . VAL A 1 97 ? 19.977 -4.987 -21.891 1.00 95.19 97 VAL A O 1
ATOM 734 N N . ASP A 1 98 ? 18.191 -6.105 -21.130 1.00 95.94 98 ASP A N 1
ATOM 735 C CA . ASP A 1 98 ? 18.363 -7.228 -22.047 1.00 95.94 98 ASP A CA 1
ATOM 736 C C . ASP A 1 98 ? 18.049 -6.854 -23.503 1.00 95.94 98 ASP A C 1
ATOM 738 O O . ASP A 1 98 ? 18.772 -7.272 -24.416 1.00 95.94 98 ASP A O 1
ATOM 742 N N . ASP A 1 99 ? 17.035 -6.019 -23.742 1.00 94.75 99 ASP A N 1
ATOM 743 C CA . ASP A 1 99 ? 16.758 -5.423 -25.056 1.00 94.75 99 ASP A CA 1
ATOM 744 C C . ASP A 1 99 ? 17.915 -4.532 -25.529 1.00 94.75 99 ASP A C 1
ATOM 746 O O . ASP A 1 99 ? 18.335 -4.606 -26.692 1.00 94.75 99 ASP A O 1
ATOM 750 N N . ALA A 1 100 ? 18.490 -3.731 -24.629 1.00 94.50 100 ALA A N 1
ATOM 751 C CA . ALA A 1 100 ? 19.645 -2.896 -24.926 1.00 94.50 100 ALA A CA 1
ATOM 752 C C . ALA A 1 100 ? 20.878 -3.736 -25.294 1.00 94.50 100 ALA A C 1
ATOM 754 O O . ALA A 1 100 ? 21.532 -3.455 -26.302 1.00 94.50 100 ALA A O 1
ATOM 755 N N . ARG A 1 101 ? 21.169 -4.816 -24.551 1.00 95.38 101 ARG A N 1
ATOM 756 C CA . ARG A 1 101 ? 22.251 -5.765 -24.886 1.00 95.38 101 ARG A CA 1
ATOM 757 C C . ARG A 1 101 ? 22.051 -6.363 -26.273 1.00 95.38 101 ARG A C 1
ATOM 759 O O . ARG A 1 101 ? 22.960 -6.301 -27.100 1.00 95.38 101 ARG A O 1
ATOM 766 N N . ARG A 1 102 ? 20.851 -6.882 -26.552 1.00 95.00 102 ARG A N 1
ATOM 767 C CA . ARG A 1 102 ? 20.497 -7.447 -27.864 1.00 95.00 102 ARG A CA 1
ATOM 768 C C . ARG A 1 102 ? 20.653 -6.419 -28.980 1.00 95.00 102 ARG A C 1
ATOM 770 O O . ARG A 1 102 ? 21.190 -6.741 -30.038 1.00 95.00 102 ARG A O 1
ATOM 777 N N . THR A 1 103 ? 20.237 -5.180 -28.742 1.00 94.12 103 THR A N 1
ATOM 778 C CA . THR A 1 103 ? 20.351 -4.087 -29.712 1.00 94.12 103 THR A CA 1
ATOM 779 C C . THR A 1 103 ? 21.802 -3.720 -29.997 1.00 94.12 103 THR A C 1
ATOM 781 O O . THR A 1 103 ? 22.177 -3.628 -31.164 1.00 94.12 103 THR A O 1
ATOM 784 N N . VAL A 1 104 ? 22.642 -3.579 -28.968 1.00 93.50 104 VAL A N 1
ATOM 785 C CA . VAL A 1 104 ? 24.075 -3.298 -29.145 1.00 93.50 104 VAL A CA 1
ATOM 786 C C . VAL A 1 104 ? 24.771 -4.432 -29.899 1.00 93.50 104 VAL A C 1
ATOM 788 O O . VAL A 1 104 ? 25.542 -4.156 -30.816 1.00 93.50 104 VAL A O 1
ATOM 791 N N . SER A 1 105 ? 24.474 -5.695 -29.574 1.00 92.50 105 SER A N 1
ATOM 792 C CA . SER A 1 105 ? 25.030 -6.852 -30.288 1.00 92.50 105 SER A CA 1
ATOM 793 C C . SER A 1 105 ? 24.570 -6.921 -31.747 1.00 92.50 105 SER A C 1
ATOM 795 O O . SER A 1 105 ? 25.378 -7.198 -32.629 1.00 92.50 105 SER A O 1
ATOM 797 N N . ARG A 1 106 ? 23.289 -6.637 -32.022 1.00 92.44 106 ARG A N 1
ATOM 798 C CA . ARG A 1 106 ? 22.725 -6.610 -33.382 1.00 92.44 106 ARG A CA 1
ATOM 799 C C . ARG A 1 106 ? 23.337 -5.502 -34.238 1.00 92.44 106 ARG A C 1
ATOM 801 O O . ARG A 1 106 ? 23.574 -5.708 -35.422 1.00 92.44 106 ARG A O 1
ATOM 808 N N . LEU A 1 107 ? 23.598 -4.339 -33.644 1.00 91.56 107 LEU A N 1
ATOM 809 C CA . LEU A 1 107 ? 24.120 -3.150 -34.322 1.00 91.56 107 LEU A CA 1
ATOM 810 C C . LEU A 1 107 ? 25.648 -3.023 -34.187 1.00 91.56 107 LEU A C 1
ATOM 812 O O . LEU A 1 107 ? 26.182 -1.919 -34.107 1.00 91.56 107 LEU A O 1
ATOM 816 N N . ALA A 1 108 ? 26.377 -4.140 -34.142 1.00 85.31 108 ALA A N 1
ATOM 817 C CA . ALA A 1 108 ? 27.832 -4.139 -33.975 1.00 85.31 108 ALA A CA 1
ATOM 818 C C . ALA A 1 108 ? 28.628 -3.793 -35.257 1.00 85.31 108 ALA A C 1
ATOM 820 O O . ALA A 1 108 ? 29.836 -3.595 -35.166 1.00 85.31 108 ALA A O 1
ATOM 821 N N . GLY A 1 109 ? 27.981 -3.706 -36.428 1.00 81.12 109 GLY A N 1
ATOM 822 C CA . GLY A 1 109 ? 28.632 -3.440 -37.721 1.00 81.12 109 GLY A CA 1
ATOM 823 C C . GLY A 1 109 ? 29.111 -1.994 -37.931 1.00 81.12 109 GLY A C 1
ATOM 824 O O . GLY A 1 109 ? 28.717 -1.082 -37.207 1.00 81.12 109 GLY A O 1
ATOM 825 N N . GLU A 1 110 ? 29.958 -1.789 -38.948 1.00 69.06 110 GLU A N 1
ATOM 826 C CA . GLU A 1 110 ? 30.630 -0.505 -39.236 1.00 69.06 110 GLU A CA 1
ATOM 827 C C . GLU A 1 110 ? 29.835 0.436 -40.168 1.00 69.06 110 GLU A C 1
ATOM 829 O O . GLU A 1 110 ? 30.111 1.632 -40.209 1.00 69.06 110 GLU A O 1
ATOM 834 N N . ALA A 1 111 ? 28.815 -0.064 -40.877 1.00 81.81 111 ALA A N 1
ATOM 835 C CA . ALA A 1 111 ? 28.021 0.700 -41.849 1.00 81.81 111 ALA A CA 1
ATOM 836 C C . ALA A 1 111 ? 26.565 0.909 -41.387 1.00 81.81 111 ALA A C 1
ATOM 838 O O . ALA A 1 111 ? 25.623 0.492 -42.058 1.00 81.81 111 ALA A O 1
ATOM 839 N N . LEU A 1 112 ? 26.381 1.519 -40.213 1.00 86.94 112 LEU A N 1
ATOM 840 C CA . LEU A 1 112 ? 25.056 1.822 -39.659 1.00 86.94 112 LEU A CA 1
ATOM 841 C C . LEU A 1 112 ? 24.504 3.139 -40.208 1.00 86.94 112 LEU A C 1
ATOM 843 O O . LEU A 1 112 ? 25.219 4.145 -40.250 1.00 86.94 112 LEU A O 1
ATOM 847 N N . SER A 1 113 ? 23.212 3.159 -40.522 1.00 92.50 113 SER A N 1
ATOM 848 C CA . SER A 1 113 ? 22.473 4.400 -40.777 1.00 92.50 113 SER A CA 1
ATOM 849 C C . SER A 1 113 ? 22.451 5.313 -39.543 1.00 92.50 113 SER A C 1
ATOM 851 O O . SER A 1 113 ? 22.638 4.859 -38.413 1.00 92.50 113 SER A O 1
ATOM 853 N N . GLU A 1 114 ? 22.183 6.609 -39.726 1.00 90.75 114 GLU A N 1
ATOM 854 C CA . GLU A 1 114 ? 22.068 7.558 -38.604 1.00 90.75 114 GLU A CA 1
ATOM 855 C C . GLU A 1 114 ? 21.013 7.124 -37.576 1.00 90.75 114 GLU A C 1
ATOM 857 O O . GLU A 1 114 ? 21.243 7.226 -36.370 1.00 90.75 114 GLU A O 1
ATOM 862 N N . ALA A 1 115 ? 19.891 6.572 -38.047 1.00 91.06 115 ALA A N 1
ATOM 863 C CA . ALA A 1 115 ? 18.837 6.042 -37.188 1.00 91.06 115 ALA A CA 1
ATOM 864 C C . ALA A 1 115 ? 19.339 4.863 -36.338 1.00 91.06 115 ALA A C 1
ATOM 866 O O . ALA A 1 115 ? 19.152 4.852 -35.125 1.00 91.06 115 ALA A O 1
ATOM 867 N N . GLU A 1 116 ? 20.047 3.905 -36.941 1.00 92.94 116 GLU A N 1
ATOM 868 C CA . GLU A 1 116 ? 20.622 2.766 -36.215 1.00 92.94 116 GLU A CA 1
ATOM 869 C C . GLU A 1 116 ? 21.723 3.196 -35.240 1.00 92.94 116 GLU A C 1
ATOM 871 O O . GLU A 1 116 ? 21.831 2.650 -34.141 1.00 92.94 116 GLU A O 1
ATOM 876 N N . GLN A 1 117 ? 22.521 4.203 -35.598 1.00 92.00 117 GLN A N 1
ATOM 877 C CA . GLN A 1 117 ? 23.496 4.785 -34.679 1.00 92.00 117 GLN A CA 1
ATOM 878 C C . GLN A 1 117 ? 22.810 5.430 -33.470 1.00 92.00 117 GLN A C 1
ATOM 880 O O . GLN A 1 117 ? 23.278 5.242 -32.347 1.00 92.00 117 GLN A O 1
ATOM 885 N N . ALA A 1 118 ? 21.701 6.150 -33.669 1.00 91.25 118 ALA A N 1
ATOM 886 C CA . ALA A 1 118 ? 20.915 6.720 -32.577 1.00 91.25 118 ALA A CA 1
ATOM 887 C C . ALA A 1 118 ? 20.338 5.621 -31.667 1.00 91.25 118 ALA A C 1
ATOM 889 O O . ALA A 1 118 ? 20.525 5.680 -30.452 1.00 91.25 118 ALA A O 1
ATOM 890 N N . THR A 1 119 ? 19.751 4.565 -32.243 1.00 92.88 119 THR A N 1
ATOM 891 C CA . THR A 1 119 ? 19.249 3.406 -31.485 1.00 92.88 119 THR A CA 1
ATOM 892 C C . THR A 1 119 ? 20.361 2.715 -30.689 1.00 92.88 119 THR A C 1
ATOM 894 O O . THR A 1 119 ? 20.178 2.367 -29.523 1.00 92.88 119 THR A O 1
ATOM 897 N N . ARG A 1 120 ? 21.549 2.538 -31.282 1.00 93.31 120 ARG A N 1
ATOM 898 C CA . ARG A 1 120 ? 22.706 1.958 -30.587 1.00 93.31 120 ARG A CA 1
ATOM 899 C C . ARG A 1 120 ? 23.164 2.831 -29.418 1.00 93.31 120 ARG A C 1
ATOM 901 O O . ARG A 1 120 ? 23.496 2.281 -28.371 1.00 93.31 120 ARG A O 1
ATOM 908 N N . ARG A 1 121 ? 23.186 4.160 -29.576 1.00 93.19 121 ARG A N 1
ATOM 909 C CA . ARG A 1 121 ? 23.553 5.094 -28.496 1.00 93.19 121 ARG A CA 1
ATOM 910 C C . ARG A 1 121 ? 22.549 5.039 -27.347 1.00 93.19 121 ARG A C 1
ATOM 912 O O . ARG A 1 121 ? 22.981 4.900 -26.210 1.00 93.19 121 ARG A O 1
ATOM 919 N N . ALA A 1 122 ? 21.247 5.054 -27.641 1.00 92.62 122 ALA A N 1
ATOM 920 C CA . ALA A 1 122 ? 20.200 4.906 -26.627 1.00 92.62 122 ALA A CA 1
ATOM 921 C C . ALA A 1 122 ? 20.361 3.591 -25.844 1.00 92.62 122 ALA A C 1
ATOM 923 O O . ALA A 1 122 ? 20.406 3.591 -24.615 1.00 92.62 122 ALA A O 1
ATOM 924 N N . ALA A 1 123 ? 20.583 2.476 -26.549 1.00 93.44 123 ALA A N 1
ATOM 925 C CA . ALA A 1 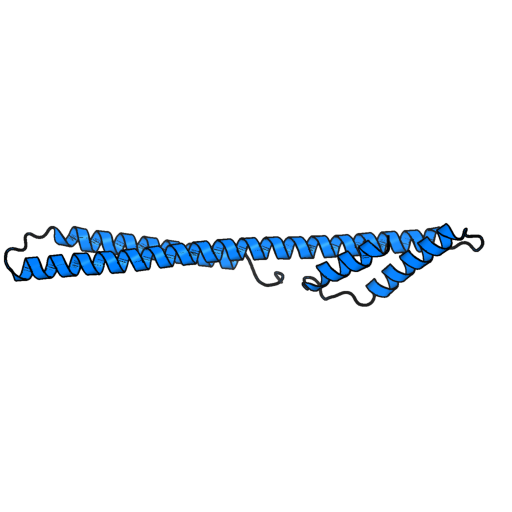123 ? 20.854 1.186 -25.921 1.00 93.44 123 ALA A CA 1
ATOM 926 C C . ALA A 1 123 ? 22.122 1.206 -25.044 1.00 93.44 123 ALA A C 1
ATOM 928 O O . ALA A 1 123 ? 22.115 0.690 -23.930 1.00 93.44 123 ALA A O 1
ATOM 929 N N . GLN A 1 124 ? 23.214 1.825 -25.499 1.00 94.44 124 GLN A N 1
ATOM 930 C CA . GLN A 1 124 ? 24.423 1.982 -24.680 1.00 94.44 124 GLN A CA 1
ATOM 931 C C . GLN A 1 124 ? 24.159 2.819 -23.423 1.00 94.44 124 GLN A C 1
ATOM 933 O O . GLN A 1 124 ? 24.651 2.474 -22.351 1.00 94.44 124 GLN A O 1
ATOM 938 N N . GLU A 1 125 ? 23.349 3.870 -23.526 1.00 93.81 125 GLU A N 1
ATOM 939 C CA . GLU A 1 125 ? 22.986 4.726 -22.397 1.00 93.81 125 GLU A CA 1
ATOM 940 C C . GLU A 1 125 ? 22.180 3.967 -21.330 1.00 93.81 125 GLU A C 1
ATOM 942 O O . GLU A 1 125 ? 22.429 4.127 -20.132 1.00 93.81 125 GLU A O 1
ATOM 947 N N . VAL A 1 126 ? 21.275 3.073 -21.749 1.00 93.38 126 VAL A N 1
ATOM 948 C CA . VAL A 1 126 ? 20.571 2.143 -20.847 1.00 93.38 126 VAL A CA 1
ATOM 949 C C . VAL A 1 126 ? 21.566 1.256 -20.092 1.00 93.38 126 VAL A C 1
ATOM 951 O O . VAL A 1 126 ? 21.473 1.128 -18.870 1.00 93.38 126 VAL A O 1
ATOM 954 N N . LEU A 1 127 ? 22.550 0.675 -20.790 1.00 93.81 127 LEU A N 1
ATOM 955 C CA . LEU A 1 127 ? 23.555 -0.205 -20.177 1.00 93.81 127 LEU A CA 1
ATOM 956 C C . LEU A 1 127 ? 24.474 0.529 -19.200 1.00 93.81 127 LEU A C 1
ATOM 958 O O . LEU A 1 127 ? 24.846 -0.040 -18.174 1.00 93.81 127 LEU A O 1
ATOM 962 N N . GLU A 1 128 ? 24.840 1.776 -19.496 1.00 93.19 128 GLU A N 1
ATOM 963 C CA . GLU A 1 128 ? 25.628 2.605 -18.581 1.00 93.19 128 GLU A CA 1
ATOM 964 C C . GLU A 1 128 ? 24.837 2.935 -17.312 1.00 93.19 128 GLU A C 1
ATOM 966 O O . GLU A 1 128 ? 25.349 2.749 -16.207 1.00 93.19 128 GLU A O 1
ATOM 971 N N . ARG A 1 129 ? 23.561 3.325 -17.436 1.00 89.94 129 ARG A N 1
ATOM 972 C CA . ARG A 1 129 ? 22.693 3.571 -16.268 1.00 89.94 129 ARG A CA 1
ATOM 973 C C . ARG A 1 129 ? 22.479 2.320 -15.420 1.00 89.94 129 ARG A C 1
ATOM 975 O O . ARG A 1 129 ? 22.434 2.408 -14.193 1.00 89.94 129 ARG A O 1
ATOM 982 N N . ALA A 1 130 ? 22.413 1.151 -16.050 1.00 89.94 130 ALA A N 1
ATOM 983 C CA . ALA A 1 130 ? 22.271 -0.125 -15.358 1.00 89.94 130 ALA A CA 1
ATOM 984 C C . ALA A 1 130 ? 23.492 -0.518 -14.500 1.00 89.94 130 ALA A C 1
ATOM 986 O O . ALA A 1 130 ? 23.414 -1.466 -13.720 1.00 89.94 130 ALA A O 1
ATOM 987 N N . ARG A 1 131 ? 24.621 0.202 -14.588 1.00 89.94 131 ARG A N 1
ATOM 988 C CA . ARG A 1 131 ? 25.779 -0.023 -13.702 1.00 89.94 131 ARG A CA 1
ATOM 989 C C . ARG A 1 131 ? 25.548 0.473 -12.279 1.00 89.94 131 ARG A C 1
ATOM 991 O O . ARG A 1 131 ? 26.192 -0.019 -11.357 1.00 89.94 131 ARG A O 1
ATOM 998 N N . THR A 1 132 ? 24.642 1.429 -12.091 1.00 89.31 132 THR A N 1
ATOM 999 C CA . THR A 1 132 ? 24.349 2.052 -10.794 1.00 89.31 132 THR A CA 1
ATOM 1000 C C . THR A 1 132 ? 22.887 1.842 -10.415 1.00 89.31 132 THR A C 1
ATOM 1002 O O . THR A 1 132 ? 22.153 2.799 -10.168 1.00 89.31 132 THR A O 1
ATOM 1005 N N . LEU A 1 133 ? 22.439 0.584 -10.420 1.00 90.00 133 LEU A N 1
ATOM 1006 C CA . LEU A 1 133 ? 21.067 0.259 -10.042 1.00 90.00 133 LEU A CA 1
ATOM 1007 C C . LEU A 1 133 ? 20.858 0.379 -8.524 1.00 90.00 133 LEU A C 1
ATOM 1009 O O . LEU A 1 133 ? 21.765 0.059 -7.748 1.00 90.00 133 LEU A O 1
ATOM 1013 N N . PRO A 1 134 ? 19.664 0.814 -8.083 1.00 90.44 134 PRO A N 1
ATOM 1014 C CA . PRO A 1 134 ? 19.305 0.815 -6.673 1.00 90.44 134 PRO A CA 1
ATOM 1015 C C . PRO A 1 134 ? 19.341 -0.595 -6.078 1.00 90.44 134 PRO A C 1
ATOM 1017 O O . PRO A 1 134 ? 19.218 -1.601 -6.780 1.00 90.44 134 PRO A O 1
ATOM 1020 N N . LEU A 1 135 ? 19.420 -0.673 -4.748 1.00 89.19 135 LEU A N 1
ATOM 1021 C CA . LEU A 1 135 ? 19.253 -1.944 -4.045 1.00 89.19 135 LEU A CA 1
ATOM 1022 C C . LEU A 1 135 ? 17.879 -2.563 -4.375 1.00 89.19 135 LEU A C 1
ATOM 1024 O O . LEU A 1 135 ? 16.895 -1.829 -4.517 1.00 89.19 135 LEU A O 1
ATOM 1028 N N . PRO A 1 136 ? 17.762 -3.897 -4.488 1.00 86.94 136 PRO A N 1
ATOM 1029 C CA . PRO A 1 136 ? 16.482 -4.556 -4.728 1.00 86.94 136 PRO A CA 1
ATOM 1030 C C . PRO A 1 136 ? 15.403 -4.100 -3.739 1.00 86.94 136 PRO A C 1
ATOM 1032 O O . PRO A 1 136 ? 15.604 -4.126 -2.525 1.00 86.94 136 PRO A O 1
ATOM 1035 N N . GLY A 1 137 ? 14.254 -3.674 -4.265 1.00 85.12 137 GLY A N 1
ATOM 1036 C CA . GLY A 1 137 ? 13.139 -3.190 -3.453 1.00 85.12 137 GLY A CA 1
ATOM 1037 C C . GLY A 1 137 ? 13.192 -1.718 -3.041 1.00 85.12 137 GLY A C 1
ATOM 1038 O O . GLY A 1 137 ? 12.258 -1.232 -2.410 1.00 85.12 137 GLY A O 1
ATOM 1039 N N . ALA A 1 138 ? 14.241 -0.983 -3.394 1.00 88.56 138 ALA A N 1
ATOM 1040 C CA . ALA A 1 138 ? 14.312 0.437 -3.088 1.00 88.56 138 ALA A CA 1
ATOM 1041 C C . ALA A 1 138 ? 13.251 1.240 -3.895 1.00 88.56 138 ALA A C 1
ATOM 1043 O O . ALA A 1 138 ? 12.959 0.916 -5.050 1.00 88.56 138 ALA A O 1
ATOM 1044 N N . PRO A 1 139 ? 12.598 2.265 -3.325 1.00 88.69 139 PRO A N 1
ATOM 1045 C CA . PRO A 1 139 ? 11.552 3.012 -4.033 1.00 88.69 139 PRO A CA 1
ATOM 1046 C C . PRO A 1 139 ? 12.042 3.707 -5.315 1.00 88.69 139 PRO A C 1
ATOM 1048 O O . PRO A 1 139 ? 11.246 3.953 -6.225 1.00 88.69 139 PRO A O 1
ATOM 1051 N N . GLU A 1 140 ? 13.344 3.970 -5.411 1.00 92.88 140 GLU A N 1
ATOM 1052 C CA . GLU A 1 140 ? 14.035 4.592 -6.540 1.00 92.88 140 GLU A CA 1
ATOM 1053 C C . GLU A 1 140 ? 13.898 3.784 -7.836 1.00 92.88 140 GLU A C 1
ATOM 1055 O O . GLU A 1 140 ? 13.985 4.369 -8.915 1.00 92.88 140 GLU A O 1
ATOM 1060 N N . TRP A 1 141 ? 13.601 2.478 -7.762 1.00 92.81 141 TRP A N 1
ATOM 1061 C CA . TRP A 1 141 ? 13.328 1.641 -8.939 1.00 92.81 141 TRP A CA 1
ATOM 1062 C C . TRP A 1 141 ? 12.250 2.233 -9.847 1.00 92.81 141 TRP A C 1
ATOM 1064 O O . TRP A 1 141 ? 12.382 2.188 -11.065 1.00 92.81 141 TRP A O 1
ATOM 1074 N N . THR A 1 142 ? 11.213 2.846 -9.272 1.00 91.75 142 THR A N 1
ATOM 1075 C CA . THR A 1 142 ? 10.145 3.496 -10.050 1.00 91.75 142 THR A CA 1
ATOM 1076 C C . THR A 1 142 ? 10.638 4.696 -10.860 1.00 91.75 142 THR A C 1
ATOM 1078 O O . THR A 1 142 ? 10.179 4.914 -11.980 1.00 91.75 142 THR A O 1
ATOM 1081 N N . THR A 1 143 ? 11.595 5.456 -10.325 1.00 93.00 143 THR A N 1
ATOM 1082 C CA . THR A 1 143 ? 12.222 6.577 -11.031 1.00 93.00 143 THR A CA 1
ATOM 1083 C C . THR A 1 143 ? 13.157 6.063 -12.117 1.00 93.00 143 THR A C 1
ATOM 1085 O O . THR A 1 143 ? 13.079 6.527 -13.249 1.00 93.00 143 THR A O 1
ATOM 1088 N N . VAL A 1 144 ? 13.985 5.064 -11.799 1.00 92.31 144 VAL A N 1
ATOM 1089 C CA . VAL A 1 144 ? 14.921 4.454 -12.755 1.00 92.31 144 VAL A CA 1
ATOM 1090 C C . VAL A 1 144 ? 14.181 3.855 -13.949 1.00 92.31 144 VAL A C 1
ATOM 1092 O O . VAL A 1 144 ? 14.561 4.123 -15.085 1.00 92.31 144 VAL A O 1
ATOM 1095 N N . ALA A 1 145 ? 13.098 3.111 -13.711 1.00 92.06 145 ALA A N 1
ATOM 1096 C CA . ALA A 1 145 ? 12.278 2.535 -14.774 1.00 92.06 145 ALA A CA 1
ATOM 1097 C C . ALA A 1 145 ? 11.694 3.605 -15.704 1.00 92.06 145 ALA A C 1
ATOM 1099 O O . ALA A 1 145 ? 11.721 3.432 -16.918 1.00 92.06 145 ALA A O 1
ATOM 1100 N N . ARG A 1 146 ? 11.221 4.733 -15.154 1.00 92.75 146 ARG A N 1
ATOM 1101 C CA . ARG A 1 146 ? 10.726 5.859 -15.960 1.00 92.75 146 ARG A CA 1
ATOM 1102 C C . ARG A 1 146 ? 11.837 6.452 -16.824 1.00 92.75 146 ARG A C 1
ATOM 1104 O O . ARG A 1 146 ? 11.679 6.541 -18.030 1.00 92.75 146 ARG A O 1
ATOM 1111 N N . THR A 1 147 ? 12.978 6.778 -16.219 1.00 91.38 147 THR A N 1
ATOM 1112 C CA . THR A 1 147 ? 14.111 7.381 -16.935 1.00 91.38 147 THR A CA 1
ATOM 1113 C C . THR A 1 147 ? 14.681 6.468 -18.020 1.00 91.38 147 THR A C 1
ATOM 1115 O O . THR A 1 147 ? 15.112 6.964 -19.051 1.00 91.38 147 THR A O 1
ATOM 1118 N N . ILE A 1 148 ? 14.708 5.150 -17.803 1.00 89.94 148 ILE A N 1
ATOM 1119 C CA . ILE A 1 148 ? 15.119 4.185 -18.834 1.00 89.94 148 ILE A CA 1
ATOM 1120 C C . ILE A 1 148 ? 14.057 4.073 -19.934 1.00 89.94 148 ILE A C 1
ATOM 1122 O O . ILE A 1 148 ? 14.418 3.983 -21.103 1.00 89.94 148 ILE A O 1
ATOM 1126 N N . GLY A 1 149 ? 12.771 4.113 -19.572 1.00 85.75 149 GLY A N 1
ATOM 1127 C CA . GLY A 1 149 ? 11.664 4.136 -20.526 1.00 85.75 149 GLY A CA 1
ATOM 1128 C C . GLY A 1 149 ? 11.688 5.355 -21.449 1.00 85.75 149 GLY A C 1
ATOM 1129 O O . GLY A 1 149 ? 11.403 5.205 -22.625 1.00 85.75 149 GLY A O 1
ATOM 1130 N N . ASP A 1 150 ? 12.107 6.523 -20.956 1.00 89.06 150 ASP A N 1
ATOM 1131 C CA . ASP A 1 150 ? 12.177 7.767 -21.743 1.00 89.06 150 ASP A CA 1
ATOM 1132 C C . ASP A 1 150 ? 13.290 7.770 -22.823 1.00 89.06 150 ASP A C 1
ATOM 1134 O O . ASP A 1 150 ? 13.378 8.707 -23.617 1.00 89.06 150 ASP A O 1
ATOM 1138 N N . LEU A 1 151 ? 14.172 6.760 -22.848 1.00 81.69 151 LEU A N 1
ATOM 1139 C CA . LEU A 1 151 ? 15.259 6.634 -23.836 1.00 81.69 151 LEU A CA 1
ATOM 1140 C C . LEU A 1 15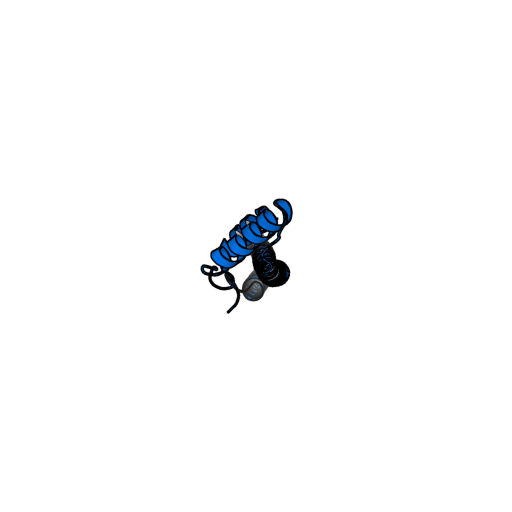1 ? 14.835 5.912 -25.119 1.00 81.69 151 LEU A C 1
ATOM 1142 O O . LEU A 1 151 ? 15.618 5.871 -26.073 1.00 81.69 151 LEU A O 1
ATOM 1146 N N . TRP A 1 152 ? 13.639 5.325 -25.119 1.00 70.69 152 TRP A N 1
ATOM 1147 C CA . TRP A 1 152 ? 13.072 4.534 -26.207 1.00 70.69 152 TRP A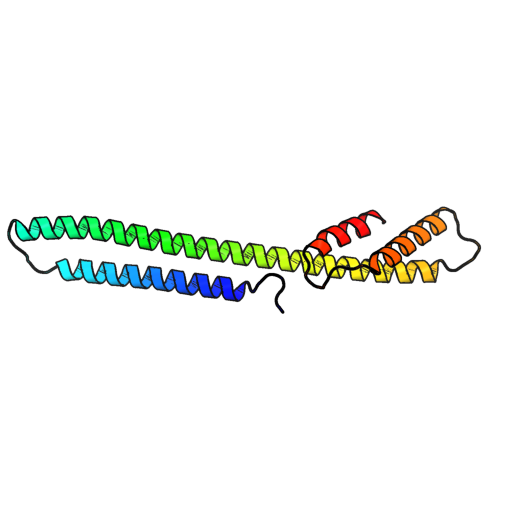 CA 1
ATOM 1148 C C . TRP A 1 152 ? 11.777 5.167 -26.709 1.00 70.69 152 TRP A C 1
ATOM 1150 O O . TRP A 1 152 ? 11.595 5.175 -27.947 1.00 70.69 152 TRP A O 1
#

pLDDT: mean 88.22, std 10.37, range [42.16, 97.5]

Radius of gyration: 30.64 Å; chains: 1; bounding box: 66×17×87 Å

Sequence (152 aa):
MTIGGNPEEVRARARRVRAMAEDLGSTADTVRAGAGIEWVGVAADRYRDRLVDHAQQVQAARDELLGTAAALDRLADALEERQAAIRRAMQAVEDAVDDARRTVSRLAGEALSEAEQATRRAAQEVLERARTLPLPGAPEWTTVARTIGDLW

Foldseek 3Di:
DQQPDALVVLLVVLVVLLVVLVVLVVVLVVVVVVLPPDDDDPVNVVVVVVNVVVSVVSVVVSVVSNVVSVVSNVVSVVSVVLQVLLVVLVVLLVVLLVVLVVLLVVLVDDDDDPVSVLSNVLSVVSNVLVVDDDDRSDSCSNVNSVVNVVSD